Protein AF-A0A2E6LY59-F1 (afdb_monomer_lite)

Foldseek 3Di:
DDDDDFDWDWDWDWPADDPPPDDDPPQKDKGWTWTKTKGWGDDPPDDTDIDIDRAKTKMKMKGDPDPFKIWIWMWIDGPPPDHTDIQWTWMWGPPDPVDIDIGGGDDDPDDDDPPPPPDPDDD

Structure (mmCIF, N/CA/C/O backbone):
data_AF-A0A2E6LY59-F1
#
_entry.id   AF-A0A2E6LY59-F1
#
loop_
_atom_site.group_PDB
_atom_site.id
_atom_site.type_symbol
_atom_site.label_atom_id
_atom_site.label_alt_id
_atom_site.label_comp_id
_atom_site.label_asym_id
_atom_site.label_entity_id
_atom_site.label_seq_id
_atom_site.pdbx_PDB_ins_code
_atom_site.Cartn_x
_atom_site.Cartn_y
_atom_site.Cartn_z
_atom_site.occupancy
_atom_site.B_iso_or_equiv
_atom_site.auth_seq_id
_atom_site.auth_comp_id
_atom_site.auth_asym_id
_atom_site.auth_atom_id
_atom_site.pdbx_PDB_model_num
ATOM 1 N N . MET A 1 1 ? 31.646 -15.396 -34.291 1.00 38.75 1 MET A N 1
ATOM 2 C CA . MET A 1 1 ? 30.276 -15.223 -33.766 1.00 38.75 1 MET A CA 1
ATOM 3 C C . MET A 1 1 ? 30.371 -14.352 -32.519 1.00 38.75 1 MET A C 1
ATOM 5 O O . MET A 1 1 ? 30.777 -14.855 -31.479 1.00 38.75 1 MET A O 1
ATOM 9 N N . LYS A 1 2 ? 30.162 -13.033 -32.646 1.00 33.88 2 LYS A N 1
ATOM 10 C CA . LYS A 1 2 ? 30.192 -12.105 -31.503 1.00 33.88 2 LYS A CA 1
ATOM 11 C C . LYS A 1 2 ? 28.858 -12.232 -30.766 1.00 33.88 2 LYS A C 1
ATOM 13 O O . LYS A 1 2 ? 27.811 -12.183 -31.404 1.00 33.88 2 LYS A O 1
ATOM 18 N N . LYS A 1 3 ? 28.910 -12.504 -29.463 1.00 34.31 3 LYS A N 1
ATOM 19 C CA . LYS A 1 3 ? 27.725 -12.637 -28.612 1.00 34.31 3 LYS A CA 1
ATOM 20 C C . LYS A 1 3 ? 27.061 -11.263 -28.491 1.00 34.31 3 LYS A C 1
ATOM 22 O O . LYS A 1 3 ? 27.747 -10.304 -28.158 1.00 34.31 3 LYS A O 1
ATOM 27 N N . LEU A 1 4 ? 25.760 -11.192 -28.766 1.00 34.56 4 LEU A N 1
ATOM 28 C CA . LEU A 1 4 ? 24.917 -10.062 -28.382 1.00 34.56 4 LEU A CA 1
ATOM 29 C C . LEU A 1 4 ? 24.976 -9.948 -26.856 1.00 34.56 4 LEU A C 1
ATOM 31 O O . LEU A 1 4 ? 24.563 -10.868 -26.152 1.00 34.56 4 LEU A O 1
ATOM 35 N N . VAL A 1 5 ? 25.550 -8.860 -26.355 1.00 39.78 5 VAL A N 1
ATOM 36 C CA . VAL A 1 5 ? 25.475 -8.500 -24.940 1.00 39.78 5 VAL A CA 1
ATOM 37 C C . VAL A 1 5 ? 24.336 -7.496 -24.833 1.00 39.78 5 VAL A C 1
ATOM 39 O O . VAL A 1 5 ? 24.526 -6.317 -25.096 1.00 39.78 5 VAL A O 1
ATOM 42 N N . GLN A 1 6 ? 23.132 -7.972 -24.518 1.00 39.94 6 GLN A N 1
ATOM 43 C CA . GLN A 1 6 ? 22.052 -7.100 -24.060 1.00 39.94 6 GLN A CA 1
ATOM 44 C C . GLN A 1 6 ? 22.354 -6.746 -22.603 1.00 39.94 6 GLN A C 1
ATOM 46 O O . GLN A 1 6 ? 22.120 -7.552 -21.705 1.00 39.94 6 GLN A O 1
ATOM 51 N N . SER A 1 7 ? 22.943 -5.577 -22.361 1.00 41.03 7 SER A N 1
ATOM 52 C CA . SER A 1 7 ? 23.045 -5.030 -21.009 1.00 41.03 7 SER A CA 1
ATOM 53 C C . SER A 1 7 ? 21.801 -4.186 -20.739 1.00 41.03 7 SER A C 1
ATOM 55 O O . SER A 1 7 ? 21.744 -3.033 -21.156 1.00 41.03 7 SER A O 1
ATOM 57 N N . ILE A 1 8 ? 20.799 -4.759 -20.071 1.00 41.03 8 ILE A N 1
ATOM 58 C CA . ILE A 1 8 ? 19.702 -3.977 -19.490 1.00 41.03 8 ILE A CA 1
ATOM 59 C C . ILE A 1 8 ? 20.255 -3.354 -18.208 1.00 41.03 8 ILE A C 1
ATOM 61 O O . I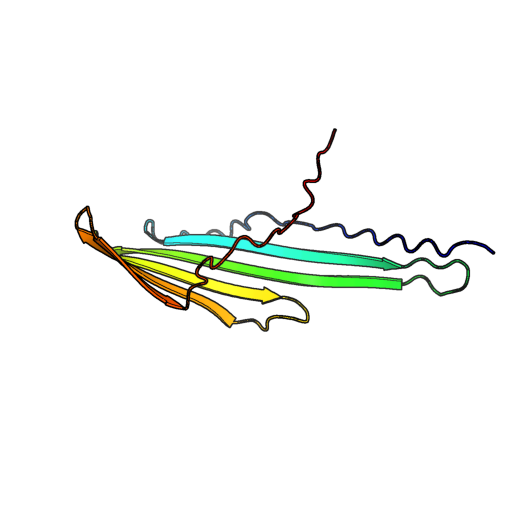LE A 1 8 ? 20.548 -4.068 -17.250 1.00 41.03 8 ILE A O 1
ATOM 65 N N . LEU A 1 9 ? 20.453 -2.036 -18.205 1.00 40.19 9 LEU A N 1
ATOM 66 C CA . LEU A 1 9 ? 20.775 -1.285 -16.995 1.00 40.19 9 LEU A CA 1
ATOM 67 C C . LEU A 1 9 ? 19.484 -0.632 -16.489 1.00 40.19 9 LEU A C 1
ATOM 69 O O . LEU A 1 9 ? 19.202 0.510 -16.828 1.00 40.19 9 LEU A O 1
ATOM 73 N N . ALA A 1 10 ? 18.689 -1.368 -15.713 1.00 39.72 10 ALA A N 1
ATOM 74 C CA . ALA A 1 10 ? 17.545 -0.789 -15.016 1.00 39.72 10 ALA A CA 1
ATOM 75 C C . ALA A 1 10 ? 18.066 -0.035 -13.787 1.00 39.72 10 ALA A C 1
ATOM 77 O O . ALA A 1 10 ? 18.641 -0.633 -12.877 1.00 39.72 10 ALA A O 1
ATOM 78 N N . THR A 1 11 ? 17.923 1.289 -13.783 1.00 45.59 11 THR A N 1
ATOM 79 C CA . THR A 1 11 ? 18.155 2.105 -12.585 1.00 45.59 11 THR A CA 1
ATOM 80 C C . THR A 1 11 ? 16.804 2.583 -12.082 1.00 45.59 11 THR A C 1
ATOM 82 O O . THR A 1 11 ? 16.186 3.425 -12.725 1.00 45.59 11 THR A O 1
ATOM 85 N N . SER A 1 12 ? 16.352 2.053 -10.948 1.00 43.28 12 SER A N 1
ATOM 86 C CA . SER A 1 12 ? 15.166 2.550 -10.250 1.00 43.28 12 SER A CA 1
ATOM 87 C C . SER A 1 12 ? 15.540 3.794 -9.444 1.00 43.28 12 SER A C 1
ATOM 89 O O . SER A 1 12 ? 16.401 3.728 -8.559 1.00 43.28 12 SER A O 1
ATOM 91 N N . MET A 1 13 ? 14.897 4.926 -9.716 1.00 44.56 13 MET A N 1
ATOM 92 C CA . MET A 1 13 ? 14.918 6.064 -8.797 1.00 44.56 13 MET A CA 1
ATOM 93 C C . MET A 1 13 ? 13.700 5.972 -7.880 1.00 44.56 13 MET A C 1
ATOM 95 O O . MET A 1 13 ? 12.589 6.257 -8.308 1.00 44.56 13 MET A O 1
ATOM 99 N N . VAL A 1 14 ? 13.918 5.604 -6.615 1.00 45.94 14 VAL A N 1
ATOM 100 C CA . VAL A 1 14 ? 12.909 5.773 -5.562 1.00 45.94 14 VAL A CA 1
ATOM 101 C C . VAL A 1 14 ? 12.962 7.230 -5.119 1.00 45.94 14 VAL A C 1
ATOM 103 O O . VAL A 1 14 ? 13.888 7.648 -4.416 1.00 45.94 14 VAL A O 1
ATOM 106 N N . LEU A 1 15 ? 11.986 8.029 -5.543 1.00 46.09 15 LEU A N 1
ATOM 107 C CA . LEU A 1 15 ? 11.777 9.355 -4.970 1.00 46.09 15 LEU A CA 1
ATOM 108 C C . LEU A 1 15 ? 11.048 9.180 -3.636 1.00 46.09 15 LEU A C 1
ATOM 110 O O . LEU A 1 15 ? 9.824 9.129 -3.576 1.00 46.09 15 LEU A O 1
ATOM 114 N N . GLY A 1 16 ? 11.826 9.053 -2.560 1.00 41.75 16 GLY A N 1
ATOM 115 C CA . GLY A 1 16 ? 11.293 9.006 -1.203 1.00 41.75 16 GLY A CA 1
ATOM 116 C C . GLY A 1 16 ? 10.473 10.258 -0.875 1.00 41.75 16 GLY A C 1
ATOM 117 O O . GLY A 1 16 ? 10.920 11.374 -1.135 1.00 41.75 16 GLY A O 1
ATOM 118 N N . ALA A 1 17 ? 9.283 10.027 -0.312 1.00 44.19 17 ALA A N 1
ATOM 119 C CA . ALA A 1 17 ? 8.363 10.968 0.333 1.00 44.19 17 ALA A CA 1
ATOM 120 C C . ALA A 1 17 ? 8.496 12.448 -0.087 1.00 44.19 17 ALA A C 1
ATOM 122 O O . ALA A 1 17 ? 9.246 13.234 0.502 1.00 44.19 17 ALA A O 1
ATOM 123 N N . VAL A 1 18 ? 7.677 12.866 -1.057 1.00 43.94 18 VAL A N 1
ATOM 124 C CA . VAL A 1 18 ? 7.428 14.288 -1.325 1.00 43.94 18 VAL A CA 1
ATOM 125 C C . VAL A 1 18 ? 6.663 14.872 -0.134 1.00 43.94 18 VAL A C 1
ATOM 127 O O . VAL A 1 18 ? 5.464 14.657 0.015 1.00 43.94 18 VAL A O 1
ATOM 130 N N . ASN A 1 19 ? 7.348 15.640 0.715 1.00 44.31 19 ASN A N 1
ATOM 131 C CA . ASN A 1 19 ? 6.712 16.430 1.771 1.00 44.31 19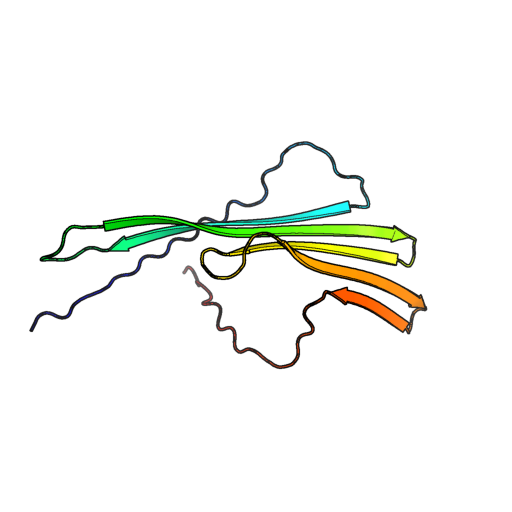 ASN A CA 1
ATOM 132 C C . ASN A 1 19 ? 5.992 17.643 1.156 1.00 44.31 19 ASN A C 1
ATOM 134 O O . ASN A 1 19 ? 6.470 18.777 1.225 1.00 44.31 19 ASN A O 1
ATOM 138 N N . ALA A 1 20 ? 4.837 17.413 0.532 1.00 48.44 20 ALA A N 1
ATOM 139 C CA . ALA A 1 20 ? 3.864 18.470 0.299 1.00 48.44 20 ALA A CA 1
ATOM 140 C C . ALA A 1 20 ? 3.151 18.739 1.634 1.00 48.44 20 ALA A C 1
ATOM 142 O O . ALA A 1 20 ? 2.428 17.889 2.143 1.00 48.44 20 ALA A O 1
ATOM 143 N N . GLN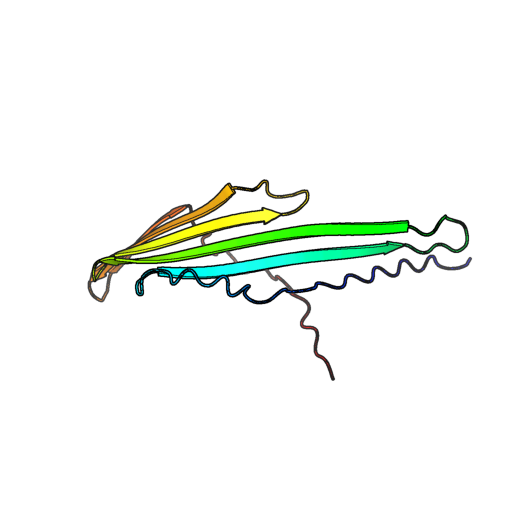 A 1 21 ? 3.406 19.911 2.219 1.00 45.28 21 GLN A N 1
ATOM 144 C CA . GLN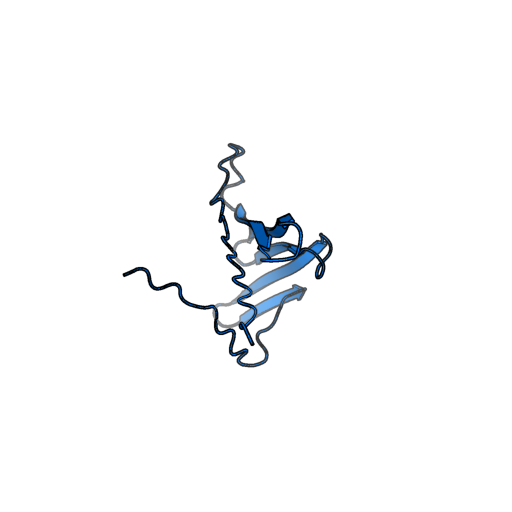 A 1 21 ? 2.895 20.380 3.511 1.00 45.28 21 GLN A CA 1
ATOM 145 C C . GLN A 1 21 ? 1.364 20.593 3.486 1.00 45.28 21 GLN A C 1
ATOM 147 O O . GLN A 1 21 ?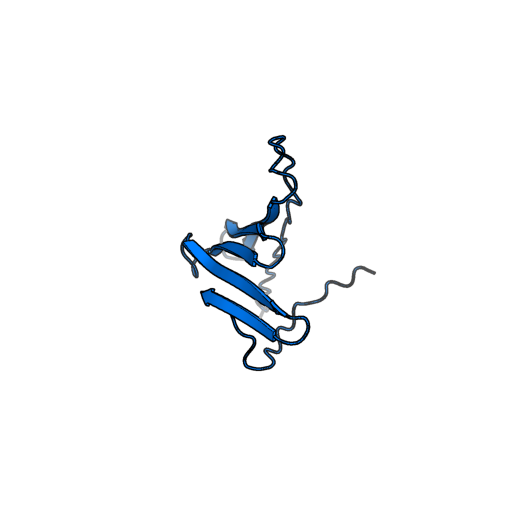 0.875 21.718 3.565 1.00 45.28 21 GLN A O 1
ATOM 152 N N . ALA A 1 22 ? 0.593 19.516 3.389 1.00 55.88 22 ALA A N 1
ATOM 153 C CA . ALA A 1 22 ? -0.739 19.423 3.962 1.00 55.88 22 ALA A CA 1
ATOM 154 C C . ALA A 1 22 ? -0.610 18.426 5.112 1.00 55.88 22 ALA A C 1
ATOM 156 O O . ALA A 1 22 ? -0.347 17.248 4.888 1.00 55.88 22 ALA A O 1
ATOM 157 N N . ALA A 1 23 ? -0.696 18.914 6.350 1.00 71.31 23 ALA A N 1
ATOM 158 C CA . ALA A 1 23 ? -0.708 18.022 7.497 1.00 71.31 23 ALA A CA 1
ATOM 159 C C . ALA A 1 23 ? -2.007 17.214 7.429 1.00 71.31 23 ALA A C 1
ATOM 161 O O . ALA A 1 23 ? -3.098 17.777 7.549 1.00 71.31 23 ALA A O 1
ATOM 162 N N . TRP A 1 24 ? -1.885 15.915 7.171 1.00 83.69 24 TRP A N 1
ATOM 163 C CA . TRP A 1 24 ? -2.988 14.986 7.360 1.00 83.69 24 TRP A CA 1
ATOM 164 C C . TRP A 1 24 ? -3.444 15.039 8.826 1.00 83.69 24 TRP A C 1
ATOM 166 O O . TRP A 1 24 ? -2.642 15.388 9.701 1.00 83.69 24 TRP A O 1
ATOM 176 N N . PRO A 1 25 ? -4.723 14.743 9.118 1.00 89.62 25 PRO A N 1
ATOM 177 C CA . PRO A 1 25 ? -5.159 14.530 10.493 1.00 89.62 25 PRO A CA 1
ATOM 178 C C . PRO A 1 25 ? -4.230 13.541 11.212 1.00 89.62 25 PRO A C 1
ATOM 180 O O . PRO A 1 25 ? -3.736 12.610 10.586 1.00 89.62 25 PRO A O 1
ATOM 183 N N . GLU A 1 26 ? -4.008 13.715 12.517 1.00 90.06 26 GLU A N 1
ATOM 184 C CA . GLU A 1 26 ? -3.062 12.878 13.282 1.00 90.06 26 GLU A CA 1
ATOM 185 C C . GLU A 1 26 ? -3.402 11.380 13.243 1.00 90.06 26 GLU A C 1
ATOM 187 O O . GLU A 1 26 ? -2.520 10.542 13.394 1.00 90.06 26 GLU A O 1
ATOM 192 N N . ASN A 1 27 ? -4.673 11.046 13.018 1.00 93.38 27 ASN A N 1
ATOM 193 C CA . ASN A 1 27 ? -5.165 9.679 12.898 1.00 93.38 27 ASN A CA 1
ATOM 194 C C . ASN A 1 27 ? -5.090 9.124 11.467 1.00 93.38 27 ASN A C 1
ATOM 196 O O . ASN A 1 27 ? -5.678 8.077 11.220 1.00 93.38 27 ASN A O 1
ATOM 200 N N . VAL A 1 28 ? -4.454 9.827 10.524 1.00 94.19 28 VAL A N 1
ATOM 201 C CA . VAL A 1 28 ? -4.305 9.407 9.127 1.00 94.19 28 VAL A CA 1
ATOM 202 C C . VAL A 1 28 ? -2.824 9.334 8.771 1.00 94.19 28 VAL A C 1
ATOM 204 O O . VAL A 1 28 ? -2.114 10.339 8.785 1.00 94.19 28 VAL A O 1
ATOM 207 N N . ASN A 1 29 ? -2.373 8.142 8.394 1.00 91.81 29 ASN A N 1
ATOM 208 C CA . ASN A 1 29 ? -1.056 7.902 7.826 1.00 91.81 29 ASN A CA 1
ATOM 209 C C . ASN A 1 29 ? -1.167 7.809 6.300 1.00 91.81 29 ASN A C 1
ATOM 211 O O . ASN A 1 29 ? -2.043 7.123 5.775 1.00 91.81 29 ASN A O 1
ATOM 215 N N . VAL A 1 30 ? -0.271 8.489 5.587 1.00 91.62 30 VAL A N 1
ATOM 216 C CA . VAL A 1 30 ? -0.185 8.415 4.125 1.00 91.62 30 VAL A CA 1
ATOM 217 C C . VAL A 1 30 ? 1.242 8.082 3.737 1.00 91.62 30 VAL A C 1
ATOM 219 O O . VAL A 1 30 ? 2.185 8.766 4.134 1.00 91.62 30 VAL A O 1
ATOM 222 N N . SER A 1 31 ? 1.390 7.026 2.953 1.00 87.62 31 SER A N 1
ATOM 223 C CA . SER A 1 31 ? 2.670 6.523 2.465 1.00 87.62 31 SER A CA 1
ATOM 224 C C . SER A 1 31 ? 2.524 6.049 1.023 1.00 87.62 31 SER A C 1
ATOM 226 O O . SER A 1 31 ? 1.424 6.032 0.479 1.00 87.62 31 SER A O 1
ATOM 228 N N . GLY A 1 32 ? 3.630 5.725 0.371 1.00 89.06 32 GLY A N 1
ATOM 229 C CA . GLY A 1 32 ? 3.620 5.298 -1.020 1.00 89.06 32 GLY A CA 1
ATOM 230 C C . GLY A 1 32 ? 4.956 5.548 -1.696 1.00 89.06 32 GLY A C 1
ATOM 231 O O . GLY A 1 32 ? 5.908 6.024 -1.063 1.00 89.06 32 GLY A O 1
ATOM 232 N N . ASP A 1 33 ? 4.996 5.260 -2.985 1.00 88.75 33 ASP A N 1
ATOM 233 C CA . ASP A 1 33 ? 6.178 5.353 -3.820 1.00 88.75 33 ASP A CA 1
ATOM 234 C C . ASP A 1 33 ? 5.828 5.626 -5.283 1.00 88.75 33 ASP A C 1
ATOM 236 O O . ASP A 1 33 ? 4.709 5.447 -5.764 1.00 88.75 33 ASP A O 1
ATOM 240 N N . ILE A 1 34 ? 6.820 6.182 -5.969 1.00 89.69 34 ILE A N 1
ATOM 241 C CA . ILE A 1 34 ? 6.770 6.513 -7.384 1.00 89.69 34 ILE A CA 1
ATOM 242 C C . ILE A 1 34 ? 8.069 5.988 -7.970 1.00 89.69 34 ILE A C 1
ATOM 244 O O . ILE A 1 34 ? 9.152 6.396 -7.527 1.00 89.69 34 ILE A O 1
ATOM 248 N N . ILE A 1 35 ? 7.959 5.107 -8.957 1.00 85.56 35 ILE A N 1
ATOM 249 C CA . ILE A 1 35 ? 9.100 4.456 -9.589 1.00 85.56 35 ILE A CA 1
ATOM 250 C C . ILE A 1 35 ? 9.115 4.832 -11.066 1.00 85.56 35 ILE A C 1
ATOM 252 O O . ILE A 1 35 ? 8.158 4.612 -11.802 1.00 85.56 35 ILE A O 1
ATOM 256 N N . ALA A 1 36 ? 10.227 5.421 -11.497 1.00 88.00 36 ALA A N 1
ATOM 257 C CA . ALA A 1 36 ? 10.523 5.634 -12.905 1.00 88.00 36 ALA A CA 1
ATOM 258 C C . ALA A 1 36 ? 11.654 4.699 -13.340 1.00 88.00 36 ALA A C 1
ATOM 260 O O . ALA A 1 36 ? 12.642 4.528 -12.615 1.00 88.00 36 ALA A O 1
ATOM 261 N N . GLU A 1 37 ? 11.526 4.146 -14.542 1.00 85.50 37 GLU A N 1
ATOM 262 C CA . GLU A 1 37 ? 12.490 3.227 -15.136 1.00 85.50 37 GLU A CA 1
ATOM 263 C C . GLU A 1 37 ? 13.080 3.805 -16.415 1.00 85.50 37 GLU A C 1
ATOM 265 O O . GLU A 1 37 ? 12.365 4.221 -17.323 1.00 85.50 37 GLU A O 1
ATOM 270 N N . LEU A 1 38 ? 14.412 3.799 -16.486 1.00 84.44 38 LEU A N 1
ATOM 271 C CA . LEU A 1 38 ? 15.167 4.121 -17.690 1.00 84.44 38 LEU A CA 1
ATOM 272 C C . LEU A 1 38 ? 15.694 2.827 -18.316 1.00 84.44 38 LEU A C 1
ATOM 274 O O . LEU A 1 38 ? 16.550 2.156 -17.735 1.00 84.44 38 LEU A O 1
ATOM 278 N N . GLY A 1 39 ? 15.234 2.512 -19.521 1.00 82.44 39 GLY A N 1
ATOM 279 C CA . GLY A 1 39 ? 15.783 1.456 -20.364 1.00 82.44 39 GLY A CA 1
ATOM 280 C C . GLY A 1 39 ? 16.720 2.042 -21.415 1.00 82.44 39 GLY A C 1
ATOM 281 O O . GLY A 1 39 ? 16.340 2.947 -22.149 1.00 82.44 39 GLY A O 1
ATOM 282 N N . VAL A 1 40 ? 17.944 1.524 -21.536 1.00 83.25 40 VAL A N 1
ATOM 283 C CA . VAL A 1 40 ? 18.869 1.884 -22.624 1.00 83.25 40 VAL A CA 1
ATOM 284 C C . VAL A 1 40 ? 19.285 0.620 -23.358 1.00 83.25 40 VAL A C 1
ATOM 286 O O . VAL A 1 40 ? 19.767 -0.331 -22.746 1.00 83.25 40 VAL A O 1
ATOM 289 N N . THR A 1 41 ? 19.121 0.621 -24.677 1.00 80.06 41 THR A N 1
ATOM 290 C CA . THR A 1 41 ? 19.580 -0.450 -25.561 1.00 80.06 41 THR A CA 1
ATOM 291 C C . THR A 1 41 ? 20.648 0.101 -26.495 1.00 80.06 41 THR A C 1
ATOM 293 O O . THR A 1 41 ? 20.407 1.044 -27.247 1.00 80.06 41 THR A O 1
ATOM 296 N N . THR A 1 42 ? 21.836 -0.500 -26.459 1.00 78.00 42 THR A N 1
ATOM 297 C CA . THR A 1 42 ? 22.931 -0.200 -27.386 1.00 78.00 42 THR A CA 1
ATOM 298 C C . THR A 1 42 ? 23.189 -1.401 -28.288 1.00 78.00 42 THR A C 1
ATOM 300 O O . THR A 1 42 ? 23.126 -2.553 -27.852 1.00 78.00 42 THR A O 1
ATOM 303 N N . GLY A 1 43 ? 23.451 -1.146 -29.568 1.00 73.31 43 GLY A N 1
ATOM 304 C CA . GLY A 1 43 ? 23.727 -2.194 -30.545 1.00 73.31 43 GLY A CA 1
ATOM 305 C C . GLY A 1 43 ? 24.875 -1.810 -31.468 1.00 73.31 43 GLY A C 1
ATOM 306 O O . GLY A 1 43 ? 24.935 -0.692 -31.957 1.00 73.31 43 GLY A O 1
ATOM 307 N N . ASP A 1 44 ? 25.765 -2.760 -31.767 1.00 66.31 44 ASP A N 1
ATOM 308 C CA . ASP A 1 44 ? 26.890 -2.539 -32.695 1.00 66.31 44 ASP A CA 1
ATOM 309 C C . ASP A 1 44 ? 26.430 -2.262 -34.148 1.00 66.31 44 ASP A C 1
ATOM 311 O O . ASP A 1 44 ? 27.201 -1.742 -34.953 1.00 66.31 44 ASP A O 1
ATOM 315 N N . TYR A 1 45 ? 25.191 -2.640 -34.496 1.00 63.84 45 TYR A N 1
ATOM 316 C CA . TYR A 1 45 ? 24.602 -2.542 -35.844 1.00 63.84 45 TYR A CA 1
ATOM 317 C C . TYR A 1 45 ? 23.135 -2.067 -35.850 1.00 63.84 45 TYR A C 1
ATOM 319 O O . TYR A 1 45 ? 22.470 -2.163 -36.879 1.00 63.84 45 TYR A O 1
ATOM 327 N N . GLN A 1 46 ? 22.620 -1.610 -34.709 1.00 64.81 46 GLN A N 1
ATOM 328 C CA . GLN A 1 46 ? 21.277 -1.039 -34.562 1.00 64.81 46 GLN A CA 1
ATOM 329 C C . GLN A 1 46 ? 21.414 0.362 -33.972 1.00 64.81 46 GLN A C 1
ATOM 331 O O . GLN A 1 46 ? 22.375 0.624 -33.249 1.00 64.81 46 GLN A O 1
ATOM 336 N N . ASP A 1 47 ? 20.456 1.240 -34.258 1.00 78.12 47 ASP A N 1
ATOM 337 C CA . ASP A 1 47 ? 20.418 2.555 -33.625 1.00 78.12 47 ASP A CA 1
ATOM 338 C C . ASP A 1 47 ? 20.247 2.396 -32.108 1.00 78.12 47 ASP A C 1
ATOM 340 O O . ASP A 1 47 ? 19.453 1.580 -31.634 1.00 78.12 47 ASP A O 1
ATOM 344 N N . ASN A 1 48 ? 21.017 3.168 -31.339 1.00 84.25 48 ASN A N 1
ATOM 345 C CA . ASN A 1 48 ? 20.865 3.214 -29.889 1.00 84.25 48 ASN A CA 1
ATOM 346 C C . ASN A 1 48 ? 19.467 3.743 -29.549 1.00 84.25 48 ASN A C 1
ATOM 348 O O . ASN A 1 48 ? 19.054 4.776 -30.082 1.00 84.25 48 ASN A O 1
ATOM 352 N N . SER A 1 49 ? 18.771 3.079 -28.630 1.00 80.88 49 SER A N 1
ATOM 353 C CA . SER A 1 49 ? 17.463 3.517 -28.147 1.00 80.88 49 SER A CA 1
ATOM 354 C C . SER A 1 49 ? 17.467 3.684 -26.633 1.00 80.88 49 SER A C 1
ATOM 356 O O . SER A 1 49 ? 18.150 2.963 -25.905 1.00 80.88 49 SER A O 1
ATOM 358 N N . SER A 1 50 ? 16.683 4.642 -26.155 1.00 84.25 50 SER A N 1
ATOM 359 C CA . SER A 1 50 ? 16.415 4.845 -24.736 1.00 84.25 50 SER A CA 1
ATOM 360 C C . SER A 1 50 ? 14.928 5.060 -24.522 1.00 84.25 50 SER A C 1
ATOM 362 O O . SER A 1 50 ? 14.293 5.706 -25.357 1.00 84.25 50 SER A O 1
ATOM 364 N N . ASP A 1 51 ? 14.412 4.577 -23.402 1.00 85.81 51 ASP A N 1
ATOM 365 C CA . ASP A 1 51 ? 13.027 4.751 -22.987 1.00 85.81 51 ASP A CA 1
ATOM 366 C C . ASP A 1 51 ? 12.964 5.112 -21.502 1.00 85.81 51 ASP A C 1
ATOM 368 O O . ASP A 1 51 ? 13.735 4.573 -20.708 1.00 85.81 51 ASP A O 1
ATOM 372 N N . LEU A 1 52 ? 12.084 6.044 -21.145 1.00 87.75 52 LEU A N 1
ATOM 373 C CA . LEU A 1 52 ? 11.832 6.456 -19.767 1.00 87.75 52 LEU A CA 1
ATOM 374 C C . LEU A 1 52 ? 10.337 6.312 -19.509 1.00 87.75 52 LEU A C 1
ATOM 376 O O . LEU A 1 52 ? 9.546 7.065 -20.079 1.00 87.75 52 LEU A O 1
ATOM 380 N N . THR A 1 53 ? 9.973 5.395 -18.621 1.00 90.81 53 THR A N 1
ATOM 381 C CA . THR A 1 53 ? 8.580 5.139 -18.245 1.00 90.81 53 THR A CA 1
ATOM 382 C C . THR A 1 53 ? 8.360 5.374 -16.752 1.00 90.81 53 THR A C 1
ATOM 384 O O . THR A 1 53 ? 9.286 5.267 -15.944 1.00 90.81 53 THR A O 1
ATOM 387 N N . LEU A 1 54 ? 7.129 5.725 -16.383 1.00 91.94 54 LEU A N 1
ATOM 388 C CA . LEU A 1 54 ? 6.660 5.626 -15.004 1.00 91.94 54 LEU A CA 1
ATOM 389 C C . LEU A 1 54 ? 6.234 4.174 -14.809 1.00 91.94 54 LEU A C 1
ATOM 391 O O . LEU A 1 54 ? 5.158 3.814 -15.277 1.00 91.94 54 LEU A O 1
ATOM 395 N N . SER A 1 55 ? 7.069 3.361 -14.168 1.00 93.69 55 SER A N 1
ATOM 396 C CA . SER A 1 55 ? 6.784 1.936 -14.012 1.00 93.69 55 SER A CA 1
ATOM 397 C C . SER A 1 55 ? 5.761 1.674 -12.916 1.00 93.69 55 SER A C 1
ATOM 399 O O . SER A 1 55 ? 4.907 0.814 -13.102 1.00 93.69 55 SER A O 1
ATOM 401 N N . GLU A 1 56 ? 5.791 2.446 -11.825 1.00 94.31 56 GLU A N 1
ATOM 402 C CA . GLU A 1 56 ? 4.885 2.247 -10.694 1.00 94.31 56 GLU A CA 1
ATOM 403 C C . GLU A 1 56 ? 4.486 3.565 -10.026 1.00 94.31 56 GLU A C 1
ATOM 405 O O . GLU A 1 56 ? 5.290 4.491 -9.855 1.00 94.31 56 GLU A O 1
ATOM 410 N N . PHE A 1 57 ? 3.224 3.630 -9.617 1.00 94.12 57 PHE A N 1
ATOM 411 C CA . PHE A 1 57 ? 2.732 4.586 -8.637 1.00 94.12 57 PHE A CA 1
ATOM 412 C C . PHE A 1 57 ? 1.890 3.836 -7.610 1.00 94.12 57 PHE A C 1
ATOM 414 O O . PHE A 1 57 ? 0.860 3.255 -7.961 1.00 94.12 57 PHE A O 1
ATOM 421 N N . TYR A 1 58 ? 2.283 3.925 -6.346 1.00 92.19 58 TYR A N 1
ATOM 422 C CA . TYR A 1 58 ? 1.551 3.345 -5.233 1.00 92.19 58 TYR A CA 1
ATOM 423 C C . TYR A 1 58 ? 1.280 4.396 -4.157 1.00 92.19 58 TYR A C 1
ATOM 425 O O . TYR A 1 58 ? 2.133 5.212 -3.802 1.00 92.19 58 TYR A O 1
ATOM 433 N N . LEU A 1 59 ? 0.054 4.388 -3.638 1.00 94.19 59 LEU A N 1
ATOM 434 C CA . LEU A 1 59 ? -0.393 5.271 -2.568 1.00 94.19 59 LEU A CA 1
ATOM 435 C C . LEU A 1 59 ? -1.177 4.462 -1.546 1.00 94.19 59 LEU A C 1
ATOM 437 O O . LEU A 1 59 ? -2.231 3.926 -1.865 1.00 94.19 59 LEU A O 1
ATOM 441 N N . LEU A 1 60 ? -0.710 4.455 -0.307 1.00 93.00 60 LEU A N 1
ATOM 442 C CA . LEU A 1 60 ? -1.353 3.836 0.840 1.00 93.00 60 LEU A CA 1
ATOM 443 C C . LEU A 1 60 ? -1.866 4.913 1.791 1.00 93.00 60 LEU A C 1
ATOM 445 O O . LEU A 1 60 ? -1.126 5.810 2.201 1.00 93.00 60 LEU A O 1
ATOM 449 N N . MET A 1 61 ? -3.128 4.791 2.178 1.00 95.50 61 MET A N 1
ATOM 450 C CA . MET A 1 61 ? -3.741 5.597 3.221 1.00 95.50 61 MET A CA 1
ATOM 451 C C . MET A 1 61 ? -4.293 4.679 4.303 1.00 95.50 61 MET A C 1
ATOM 453 O O . MET A 1 61 ? -5.066 3.758 4.030 1.00 95.50 61 MET A O 1
ATOM 457 N N . GLU A 1 62 ? -3.925 4.966 5.541 1.00 96.00 62 GLU A N 1
ATOM 458 C CA . GLU A 1 62 ? -4.381 4.243 6.720 1.00 96.00 62 GLU A CA 1
ATOM 459 C C . GLU A 1 62 ? -4.971 5.238 7.707 1.00 96.00 62 GLU A C 1
ATOM 461 O O . GLU A 1 62 ? -4.464 6.352 7.847 1.00 96.00 62 GLU A O 1
ATOM 466 N N . ALA A 1 63 ? -6.048 4.858 8.386 1.00 96.69 63 ALA A N 1
ATOM 467 C CA . ALA A 1 63 ? -6.676 5.724 9.367 1.00 96.69 63 ALA A CA 1
ATOM 468 C C . ALA A 1 63 ? -7.232 4.969 10.572 1.00 96.69 63 ALA A C 1
ATOM 470 O O . ALA A 1 63 ? -7.929 3.965 10.412 1.00 96.69 63 ALA A O 1
ATOM 471 N N . ASP A 1 64 ? -7.022 5.523 11.764 1.00 96.81 64 ASP A N 1
ATOM 472 C CA . ASP A 1 64 ? -7.735 5.121 12.976 1.00 96.81 64 ASP A CA 1
ATOM 473 C C . ASP A 1 64 ? -9.097 5.825 12.997 1.00 96.81 64 ASP A C 1
ATOM 475 O O . ASP A 1 64 ? -9.197 7.037 13.209 1.00 96.81 64 ASP A O 1
ATOM 479 N N . LEU A 1 65 ? -10.166 5.077 12.720 1.00 95.50 65 LEU A N 1
ATOM 480 C CA . LEU A 1 65 ? -11.527 5.610 12.590 1.00 95.50 65 LEU A CA 1
ATOM 481 C C . LEU A 1 65 ? -12.273 5.616 13.934 1.00 95.50 65 LEU A C 1
ATOM 483 O O . LEU A 1 65 ? -13.138 6.462 14.166 1.00 95.50 65 LEU A O 1
ATOM 487 N N . HIS A 1 66 ? -11.955 4.656 14.804 1.00 95.12 66 HIS A N 1
ATOM 488 C CA . HIS A 1 66 ? -12.498 4.469 16.152 1.00 95.12 66 HIS A CA 1
ATOM 489 C C . HIS A 1 66 ? -11.489 3.675 17.001 1.00 95.12 66 HIS A C 1
ATOM 491 O O . HIS A 1 66 ? -10.620 3.014 16.443 1.00 95.12 66 HIS A O 1
ATOM 497 N N . GLU A 1 67 ? -11.648 3.629 18.330 1.00 94.94 67 GLU A N 1
ATOM 498 C CA . GLU A 1 67 ? -10.761 2.871 19.247 1.00 94.94 67 GLU A CA 1
ATOM 499 C C . GLU A 1 67 ? -10.573 1.382 18.887 1.00 94.94 67 GLU A C 1
ATOM 501 O O . GLU A 1 67 ? -9.595 0.763 19.291 1.00 94.94 67 GLU A O 1
ATOM 506 N N . ASN A 1 68 ? -11.492 0.805 18.108 1.00 96.56 68 ASN A N 1
ATOM 507 C CA . ASN A 1 68 ? -11.461 -0.594 17.680 1.00 96.56 68 ASN A CA 1
ATOM 508 C C . ASN A 1 68 ? -11.632 -0.771 16.166 1.00 96.56 68 ASN A C 1
ATOM 510 O O . ASN A 1 68 ? -11.861 -1.895 15.715 1.00 96.56 68 ASN A O 1
ATOM 514 N N . VAL A 1 69 ? -11.591 0.315 15.389 1.00 97.12 69 VAL A N 1
ATOM 515 C CA . VAL A 1 69 ? -11.795 0.264 13.937 1.00 97.12 69 VAL A CA 1
ATOM 516 C C . VAL A 1 69 ? -10.737 1.103 13.245 1.00 97.12 69 VAL A C 1
ATOM 518 O O . VAL A 1 69 ? -10.699 2.320 13.427 1.00 97.12 69 VAL A O 1
ATOM 521 N N . SER A 1 70 ? -9.945 0.463 12.395 1.00 97.81 70 SER A N 1
ATOM 522 C CA . SER A 1 70 ? -9.051 1.139 11.460 1.00 97.81 70 SER A CA 1
ATOM 523 C C . SER A 1 70 ? -9.444 0.826 10.020 1.00 97.81 70 SER A C 1
ATOM 525 O O . SER A 1 70 ? -10.133 -0.161 9.740 1.00 97.81 70 SER A O 1
ATOM 527 N N . GLY A 1 71 ? -9.061 1.705 9.102 1.00 97.56 71 GLY A N 1
ATOM 528 C CA . GLY A 1 71 ? -9.296 1.550 7.675 1.00 97.56 71 GLY A CA 1
ATOM 529 C C . GLY A 1 71 ? -8.006 1.670 6.887 1.00 97.56 71 GLY A C 1
ATOM 530 O O . GLY A 1 71 ? -7.167 2.511 7.198 1.00 97.56 71 GLY A O 1
ATOM 531 N N . THR A 1 72 ? -7.898 0.860 5.842 1.00 97.38 72 THR A N 1
ATOM 532 C CA . THR A 1 72 ? -6.788 0.862 4.895 1.00 97.38 72 THR A CA 1
ATOM 533 C C . THR A 1 72 ? -7.354 0.957 3.488 1.00 97.38 72 THR A C 1
ATOM 535 O O . THR A 1 72 ? -8.265 0.207 3.126 1.00 97.38 72 THR A O 1
ATOM 538 N N . VAL A 1 73 ? -6.821 1.874 2.687 1.00 97.75 73 VAL A N 1
ATOM 539 C CA . VAL A 1 73 ? -7.066 1.935 1.246 1.00 97.75 73 VAL A CA 1
ATOM 540 C C . VAL A 1 73 ? -5.750 2.184 0.534 1.00 97.75 73 VAL A C 1
ATOM 542 O O . VAL A 1 73 ? -4.993 3.075 0.920 1.00 97.75 73 VAL A O 1
ATOM 545 N N . SER A 1 74 ? -5.484 1.408 -0.507 1.00 96.69 74 SER A N 1
ATOM 546 C CA . SER A 1 74 ? -4.350 1.629 -1.386 1.00 96.69 74 SER A CA 1
ATOM 547 C C . SER A 1 74 ? -4.797 1.836 -2.826 1.00 96.69 74 SER A C 1
ATOM 549 O O . SER A 1 74 ? -5.843 1.349 -3.271 1.00 96.69 74 SER A O 1
ATOM 551 N N . PHE A 1 75 ? -3.996 2.599 -3.554 1.00 97.56 75 PHE A N 1
ATOM 552 C CA . PHE A 1 75 ? -4.126 2.809 -4.980 1.00 97.56 75 PHE A CA 1
ATOM 553 C C . PHE A 1 75 ? -2.837 2.377 -5.654 1.00 97.56 75 PHE A C 1
ATOM 555 O O . PHE A 1 75 ? -1.760 2.720 -5.173 1.00 97.56 75 PHE A O 1
ATOM 562 N N . LEU A 1 76 ? -2.965 1.675 -6.773 1.00 97.00 76 LEU A N 1
ATOM 563 C CA . LEU A 1 76 ? -1.832 1.168 -7.534 1.00 97.00 76 LEU A CA 1
ATOM 564 C C . LEU A 1 76 ? -2.025 1.472 -9.014 1.00 97.00 76 LEU A C 1
ATOM 566 O O . LEU A 1 76 ? -3.137 1.384 -9.540 1.00 97.00 76 LEU A O 1
ATOM 570 N N . TYR A 1 77 ? -0.927 1.833 -9.658 1.00 96.88 77 TYR A N 1
ATOM 571 C CA . TYR A 1 77 ? -0.743 1.845 -11.097 1.00 96.88 77 TYR A CA 1
ATOM 572 C C . TYR A 1 77 ? 0.593 1.176 -11.409 1.00 96.88 77 TYR A C 1
ATOM 574 O O . TYR A 1 77 ? 1.600 1.524 -10.795 1.00 96.88 77 TYR A O 1
ATOM 582 N N . GLU A 1 78 ? 0.595 0.293 -12.400 1.00 95.56 78 GLU A N 1
ATOM 583 C CA . GLU A 1 78 ? 1.785 -0.365 -12.935 1.00 95.56 78 GLU A CA 1
ATOM 584 C C . GLU A 1 78 ? 1.748 -0.297 -14.464 1.00 95.56 78 GLU A C 1
ATOM 586 O O . GLU A 1 78 ? 0.733 -0.633 -15.090 1.00 95.56 78 GLU A O 1
ATOM 591 N N . ASP A 1 79 ? 2.847 0.139 -15.081 1.00 93.81 79 ASP A N 1
ATOM 592 C CA . ASP A 1 79 ? 2.934 0.256 -16.537 1.00 93.81 79 ASP A CA 1
ATOM 593 C C . ASP A 1 79 ? 2.769 -1.108 -17.217 1.00 93.81 79 ASP A C 1
ATOM 595 O O . ASP A 1 79 ? 3.515 -2.055 -16.975 1.00 93.81 79 ASP A O 1
ATOM 599 N N . GLY A 1 80 ? 1.766 -1.212 -18.086 1.00 94.12 80 GLY A N 1
ATOM 600 C CA . GLY A 1 80 ? 1.473 -2.431 -18.837 1.00 94.12 80 GLY A CA 1
ATOM 601 C C . GLY A 1 80 ? 0.816 -3.576 -18.053 1.00 94.12 80 GLY A C 1
ATOM 602 O O . GLY A 1 80 ? 0.494 -4.581 -18.690 1.00 94.12 80 GLY A O 1
ATOM 603 N N . ASP A 1 81 ? 0.569 -3.436 -16.745 1.00 94.56 81 ASP A N 1
ATOM 604 C CA . ASP A 1 81 ? -0.058 -4.485 -15.919 1.00 94.56 81 ASP A CA 1
ATOM 605 C C . ASP A 1 81 ? -1.358 -3.995 -15.262 1.00 94.56 81 ASP A C 1
ATOM 607 O O . ASP A 1 81 ? -2.460 -4.407 -15.644 1.00 94.56 81 ASP A O 1
ATOM 611 N N . THR A 1 82 ? -1.251 -3.018 -14.358 1.00 92.56 82 THR A N 1
ATOM 612 C CA . THR A 1 82 ? -2.364 -2.570 -13.515 1.00 92.56 82 THR A CA 1
ATOM 613 C C . THR A 1 82 ? -2.749 -1.120 -13.828 1.00 92.56 82 THR A C 1
ATOM 615 O O . THR A 1 82 ? -2.013 -0.190 -13.494 1.00 92.56 82 THR A O 1
ATOM 618 N N . PRO A 1 83 ? -3.928 -0.858 -14.430 1.00 95.31 83 PRO A N 1
ATOM 619 C CA . PRO A 1 83 ? -4.445 0.501 -14.554 1.00 95.31 83 PRO A CA 1
ATOM 620 C C . PRO A 1 83 ? -4.665 1.132 -13.178 1.00 95.31 83 PRO A C 1
ATOM 622 O O . PRO A 1 83 ? -5.073 0.444 -12.245 1.00 95.31 83 PRO A O 1
ATOM 625 N N . PHE A 1 84 ? -4.501 2.455 -13.083 1.00 96.62 84 PHE A N 1
ATOM 626 C CA . PHE A 1 84 ? -4.698 3.171 -11.825 1.00 96.62 84 PHE A CA 1
ATOM 627 C C . PHE A 1 84 ? -6.074 2.881 -11.215 1.00 96.62 84 PHE A C 1
ATOM 629 O O . PHE A 1 84 ? -7.113 3.150 -11.831 1.00 96.62 84 PHE A O 1
ATOM 636 N N . GLY A 1 85 ? -6.088 2.373 -9.988 1.00 96.56 85 GLY A N 1
ATOM 637 C CA . GLY A 1 85 ? -7.321 2.035 -9.294 1.00 96.56 85 GLY A CA 1
ATOM 638 C C . GLY A 1 85 ? -7.098 1.659 -7.838 1.00 96.56 85 GLY A C 1
ATOM 639 O O . GLY A 1 85 ? -5.980 1.695 -7.341 1.00 96.56 85 GLY A O 1
ATOM 640 N N . VAL A 1 86 ? -8.193 1.310 -7.155 1.00 96.31 86 VAL A N 1
ATOM 641 C CA . VAL A 1 86 ? -8.141 0.787 -5.784 1.00 96.31 86 VAL A CA 1
ATOM 642 C C . VAL A 1 86 ? -7.516 -0.602 -5.814 1.00 96.31 86 VAL A C 1
ATOM 644 O O . VAL A 1 86 ? -8.103 -1.536 -6.380 1.00 96.31 86 VAL A O 1
ATOM 647 N N . ASP A 1 87 ? -6.362 -0.732 -5.178 1.00 95.44 87 ASP A N 1
ATOM 648 C CA . ASP A 1 87 ? -5.635 -1.986 -5.044 1.00 95.44 87 ASP A CA 1
ATOM 649 C C . ASP A 1 87 ? -6.143 -2.773 -3.831 1.00 95.44 87 ASP A C 1
ATOM 651 O O . ASP A 1 87 ? -6.822 -3.789 -3.998 1.00 95.44 87 ASP A O 1
ATOM 655 N N . GLU A 1 88 ? -6.007 -2.222 -2.630 1.00 96.06 88 GLU A N 1
ATOM 656 C CA . GLU A 1 88 ? -6.616 -2.735 -1.404 1.00 96.06 88 GLU A CA 1
ATOM 657 C C . GLU A 1 88 ? -7.595 -1.724 -0.804 1.00 96.06 88 GLU A C 1
ATOM 659 O O . GLU A 1 88 ? -7.521 -0.515 -1.014 1.00 96.06 88 GLU A O 1
ATOM 664 N N . GLY A 1 89 ? -8.569 -2.229 -0.057 1.00 97.19 89 GLY A N 1
ATOM 665 C CA . GLY A 1 89 ? -9.605 -1.423 0.571 1.00 97.19 89 GLY A CA 1
ATOM 666 C C . GLY A 1 89 ? -10.358 -2.243 1.600 1.00 97.19 89 GLY A C 1
ATOM 667 O O . GLY A 1 89 ? -11.273 -2.992 1.241 1.00 97.19 89 GLY A O 1
ATOM 668 N N . PHE A 1 90 ? -9.987 -2.115 2.871 1.00 97.75 90 PHE A N 1
ATOM 669 C CA . PHE A 1 90 ? -10.586 -2.891 3.950 1.00 97.75 90 PHE A CA 1
ATOM 670 C C . PHE A 1 90 ? -10.628 -2.148 5.285 1.00 97.75 90 PHE A C 1
ATOM 672 O O . PHE A 1 90 ? -9.886 -1.202 5.535 1.00 97.75 90 PHE A O 1
ATOM 679 N N . LEU A 1 91 ? -11.527 -2.606 6.153 1.00 97.56 91 LEU A N 1
ATOM 680 C CA . LEU A 1 91 ? -11.591 -2.223 7.559 1.00 97.56 91 LEU A CA 1
ATOM 681 C C . LEU A 1 91 ? -11.023 -3.342 8.420 1.00 97.56 91 LEU A C 1
ATOM 683 O O . LEU A 1 91 ? -11.328 -4.509 8.172 1.00 97.56 91 LEU A O 1
ATOM 687 N N . THR A 1 92 ? -10.288 -2.982 9.463 1.00 96.62 92 THR A N 1
ATOM 688 C CA . THR A 1 92 ? -9.904 -3.891 10.545 1.00 96.62 92 THR A CA 1
ATOM 689 C C . THR A 1 92 ? -10.760 -3.574 11.762 1.00 96.62 92 THR A C 1
ATOM 691 O O . THR A 1 92 ? -10.798 -2.430 12.213 1.00 96.62 92 THR A O 1
ATOM 694 N N . VAL A 1 93 ? -11.461 -4.574 12.297 1.00 97.38 93 VAL A N 1
ATOM 695 C CA . VAL A 1 93 ? -12.312 -4.441 13.486 1.00 97.38 93 VAL A CA 1
ATOM 696 C C . VAL A 1 93 ? -11.777 -5.331 14.600 1.00 97.38 93 VAL A C 1
ATOM 698 O O . VAL A 1 93 ? -11.827 -6.559 14.497 1.00 97.38 93 VAL A O 1
ATOM 701 N N . GLN A 1 94 ? -11.322 -4.716 15.691 1.00 96.88 94 GLN A N 1
ATOM 702 C CA . GLN A 1 94 ? -10.889 -5.414 16.899 1.00 96.88 94 GLN A CA 1
ATOM 703 C C . GLN A 1 94 ? -12.093 -5.633 17.825 1.00 96.88 94 GLN A C 1
ATOM 705 O O . GLN A 1 94 ? -12.492 -4.745 18.570 1.00 96.88 94 GLN A O 1
ATOM 710 N N . ALA A 1 95 ? -12.698 -6.819 17.794 1.00 91.69 95 ALA A N 1
ATOM 711 C CA . ALA A 1 95 ? -13.887 -7.101 18.603 1.00 91.69 95 ALA A CA 1
ATOM 712 C C . ALA A 1 95 ? -13.571 -7.263 20.103 1.00 91.69 95 ALA A C 1
ATOM 714 O O . ALA A 1 95 ? -14.420 -6.994 20.949 1.00 91.69 95 ALA A O 1
ATOM 715 N N . ASN A 1 96 ? -12.379 -7.768 20.426 1.00 93.06 96 ASN A N 1
ATOM 716 C CA . ASN A 1 96 ? -11.792 -7.884 21.768 1.00 93.06 96 ASN A CA 1
ATOM 717 C C . ASN A 1 96 ? -10.325 -8.327 21.626 1.00 93.06 96 ASN A C 1
ATOM 719 O O . ASN A 1 96 ? -9.882 -8.588 20.512 1.00 93.06 96 ASN A O 1
ATOM 723 N N . ASP A 1 97 ? -9.603 -8.504 22.732 1.00 91.00 97 ASP A N 1
ATOM 724 C CA . ASP A 1 97 ? -8.181 -8.897 22.744 1.00 91.00 97 ASP A CA 1
ATOM 725 C C . ASP A 1 97 ? -7.855 -10.196 21.979 1.00 91.00 97 ASP A C 1
ATOM 727 O O . ASP A 1 97 ? -6.707 -10.424 21.604 1.00 91.00 97 ASP A O 1
ATOM 731 N N . MET A 1 98 ? -8.843 -11.066 21.752 1.00 93.25 98 MET A N 1
ATOM 732 C CA . MET A 1 98 ? -8.668 -12.355 21.078 1.00 93.25 98 MET A CA 1
ATOM 733 C C . MET A 1 98 ? -9.123 -12.341 19.613 1.00 93.25 98 MET A C 1
ATOM 735 O O . MET A 1 98 ? -8.636 -13.145 18.820 1.00 93.25 98 MET A O 1
ATOM 739 N N . TRP A 1 99 ? -10.057 -11.462 19.245 1.00 93.38 99 TRP A N 1
ATOM 740 C CA . TRP A 1 99 ? -10.741 -11.514 17.953 1.00 93.38 99 TRP A CA 1
ATOM 741 C C . TRP A 1 99 ? -10.577 -10.217 17.164 1.00 93.38 99 TRP A C 1
ATOM 743 O O . TRP A 1 99 ? -11.030 -9.158 17.600 1.00 93.38 99 TRP A O 1
ATOM 753 N N . SER A 1 100 ? -9.997 -10.341 15.970 1.00 94.06 100 SER A N 1
ATOM 754 C CA . SER A 1 100 ? -9.901 -9.286 14.960 1.00 94.06 100 SER A CA 1
ATOM 755 C C . SER A 1 100 ? -10.416 -9.795 13.613 1.00 94.06 100 SER A C 1
ATOM 757 O O . SER A 1 100 ? -10.256 -10.977 13.290 1.00 94.06 100 SER A O 1
ATOM 759 N N . PHE A 1 101 ? -11.054 -8.913 12.846 1.00 93.19 101 PHE A N 1
ATOM 760 C CA . PHE A 1 101 ? -11.644 -9.225 11.547 1.00 93.19 101 PHE A CA 1
ATOM 761 C C . PHE A 1 101 ? -11.270 -8.164 10.519 1.00 93.19 101 PHE A C 1
ATOM 763 O O . PHE A 1 101 ? -11.439 -6.976 10.782 1.00 93.19 101 PHE A O 1
ATOM 770 N N . ASN A 1 102 ? -10.868 -8.605 9.326 1.00 94.44 102 ASN A N 1
ATOM 771 C CA . ASN A 1 102 ? -10.681 -7.722 8.182 1.00 94.44 102 ASN A CA 1
ATOM 772 C C . ASN A 1 102 ? -11.873 -7.850 7.227 1.00 94.44 102 ASN A C 1
ATOM 774 O O . ASN A 1 102 ? -12.274 -8.959 6.865 1.00 94.44 102 ASN A O 1
ATOM 778 N N . LEU A 1 103 ? -12.439 -6.719 6.812 1.00 94.94 103 LEU A N 1
ATOM 779 C CA . LEU A 1 103 ? -13.626 -6.640 5.964 1.00 94.94 103 LEU A CA 1
ATOM 780 C C . LEU A 1 103 ? -13.327 -5.770 4.742 1.00 94.94 103 LEU A C 1
ATOM 782 O O . LEU A 1 103 ? -13.229 -4.552 4.868 1.00 94.94 103 LEU A O 1
ATOM 786 N N . GLY A 1 104 ? -13.203 -6.377 3.561 1.00 95.25 104 GLY A N 1
ATOM 787 C CA . GLY A 1 104 ? -12.997 -5.642 2.311 1.00 95.25 104 GLY A CA 1
ATOM 788 C C . GLY A 1 104 ? -12.179 -6.401 1.269 1.00 95.25 104 GLY A C 1
ATOM 789 O O . GLY A 1 104 ? -12.088 -7.629 1.312 1.00 95.25 104 GLY A O 1
ATOM 790 N N . LYS A 1 105 ? -11.602 -5.650 0.327 1.00 94.12 105 LYS A N 1
ATOM 791 C CA . LYS A 1 105 ? -10.647 -6.134 -0.677 1.00 94.12 105 LYS A CA 1
ATOM 792 C C . LYS A 1 105 ? -9.246 -6.081 -0.064 1.00 94.12 105 LYS A C 1
ATOM 794 O O . LYS A 1 105 ? -8.789 -5.006 0.301 1.00 94.12 105 LYS A O 1
ATOM 799 N N . MET A 1 106 ? -8.584 -7.224 0.055 1.00 92.88 106 MET A N 1
ATOM 800 C CA . MET A 1 106 ? -7.201 -7.318 0.531 1.00 92.88 106 MET A CA 1
ATOM 801 C C . MET A 1 106 ? -6.518 -8.525 -0.106 1.00 92.88 106 MET A C 1
ATOM 803 O O . MET A 1 106 ? -7.189 -9.513 -0.439 1.00 92.88 106 MET A O 1
ATOM 807 N N . TYR A 1 107 ? -5.200 -8.476 -0.222 1.00 86.56 107 TYR A N 1
ATOM 808 C CA . TYR A 1 107 ? -4.394 -9.607 -0.634 1.00 86.56 107 TYR A CA 1
ATOM 809 C C . TYR A 1 107 ? -4.069 -10.477 0.583 1.00 86.56 107 TYR A C 1
ATOM 811 O O . TYR A 1 107 ? -3.325 -10.102 1.486 1.00 86.56 107 TYR A O 1
ATOM 819 N N . LEU A 1 108 ? -4.640 -11.678 0.628 1.00 80.75 108 LEU A N 1
ATOM 820 C CA . LEU A 1 108 ? -4.292 -12.653 1.655 1.00 80.75 108 LEU A CA 1
ATOM 821 C C . LEU A 1 108 ? -3.085 -13.470 1.179 1.00 80.75 108 LEU A C 1
ATOM 823 O O . LEU A 1 108 ? -3.134 -14.024 0.076 1.00 80.75 108 LEU A O 1
ATOM 827 N N . PRO A 1 109 ? -2.016 -13.603 1.987 1.00 65.62 109 PRO A N 1
ATOM 828 C CA . PRO A 1 109 ? -0.824 -14.345 1.598 1.00 65.62 109 PRO A CA 1
ATOM 829 C C . PRO A 1 109 ? -1.101 -15.855 1.622 1.00 65.62 109 PRO A C 1
ATOM 831 O O . PRO A 1 109 ? -0.738 -16.577 2.554 1.00 65.62 109 PRO A O 1
ATOM 834 N N . PHE A 1 110 ? -1.755 -16.360 0.581 1.00 53.41 110 PHE A N 1
ATOM 835 C CA . PHE A 1 110 ? -1.904 -17.789 0.355 1.00 53.41 110 PHE A CA 1
ATOM 836 C C . PHE A 1 110 ? -0.670 -18.310 -0.387 1.00 53.41 110 PHE A C 1
ATOM 838 O O . PHE A 1 110 ? -0.595 -18.290 -1.611 1.00 53.41 110 PHE A O 1
ATOM 845 N N . GLY A 1 111 ? 0.300 -18.808 0.381 1.00 45.31 111 GLY A N 1
ATOM 846 C CA . GLY A 1 111 ? 1.474 -19.507 -0.143 1.00 45.31 111 GLY A CA 1
ATOM 847 C C . GLY A 1 111 ? 2.737 -18.648 -0.226 1.00 45.31 111 GLY A C 1
ATOM 848 O O . GLY A 1 111 ? 2.702 -17.450 -0.484 1.00 45.31 111 GLY A O 1
ATOM 849 N N . ARG A 1 112 ? 3.888 -19.289 0.018 1.00 43.44 112 ARG A N 1
ATOM 850 C CA . ARG A 1 112 ? 5.213 -18.687 -0.172 1.00 43.44 112 ARG A CA 1
ATOM 851 C C . ARG A 1 112 ? 5.436 -18.445 -1.663 1.00 43.44 112 ARG A C 1
ATOM 853 O O . ARG A 1 112 ? 5.845 -19.365 -2.371 1.00 43.44 112 ARG A O 1
ATOM 860 N N . PHE A 1 113 ? 5.232 -17.222 -2.129 1.00 51.03 113 PHE A N 1
ATOM 861 C CA . PHE A 1 113 ? 5.914 -16.786 -3.336 1.00 51.03 113 PHE A CA 1
ATOM 862 C C . PHE A 1 113 ? 7.385 -16.580 -2.971 1.00 51.03 113 PHE A C 1
ATOM 864 O O . PHE A 1 113 ? 7.723 -15.784 -2.100 1.00 51.03 113 PHE A O 1
ATOM 871 N N . ASN A 1 114 ? 8.267 -17.362 -3.595 1.00 36.91 114 ASN A N 1
ATOM 872 C CA . ASN A 1 114 ? 9.693 -17.055 -3.664 1.00 36.91 114 ASN A CA 1
ATOM 873 C C . ASN A 1 114 ? 9.845 -15.807 -4.551 1.00 36.91 114 ASN A C 1
ATOM 875 O O . ASN A 1 114 ? 10.279 -15.898 -5.696 1.00 36.91 114 ASN A O 1
ATOM 879 N N . THR A 1 115 ? 9.452 -14.636 -4.059 1.00 36.88 115 THR A N 1
ATOM 880 C CA . THR A 1 115 ? 9.874 -13.367 -4.646 1.00 36.88 115 THR A CA 1
ATOM 881 C C . THR A 1 115 ? 11.308 -13.144 -4.193 1.00 36.88 115 THR A C 1
ATOM 883 O O . THR A 1 115 ? 11.591 -12.613 -3.121 1.00 36.88 115 THR A O 1
ATOM 886 N N . GLN A 1 116 ? 12.244 -13.645 -4.998 1.00 37.25 116 GLN A N 1
ATOM 887 C CA . GLN A 1 116 ? 13.646 -13.273 -4.909 1.00 37.25 116 GLN A CA 1
ATOM 888 C C . GLN A 1 116 ? 13.764 -11.824 -5.392 1.00 37.25 116 GLN A C 1
ATOM 890 O O . GLN A 1 116 ? 14.189 -11.567 -6.514 1.00 37.25 116 GLN A O 1
ATOM 895 N N . TRP A 1 117 ? 13.363 -10.869 -4.552 1.00 37.19 117 TRP A N 1
ATOM 896 C CA . TRP A 1 117 ? 13.790 -9.490 -4.729 1.00 37.19 117 TRP A CA 1
ATOM 897 C C . TRP A 1 117 ? 15.303 -9.495 -4.555 1.00 37.19 117 TRP A C 1
ATOM 899 O O . TRP A 1 117 ? 15.831 -9.835 -3.493 1.00 37.19 117 TRP A O 1
ATOM 909 N N . SER A 1 118 ? 16.003 -9.240 -5.655 1.00 32.72 118 SER A N 1
ATOM 910 C CA . SER A 1 118 ? 17.451 -9.122 -5.684 1.00 32.72 118 SER A CA 1
ATOM 911 C C . SER A 1 118 ? 17.861 -8.046 -4.675 1.00 32.72 118 SER A C 1
ATOM 913 O O . SER A 1 118 ? 17.701 -6.849 -4.900 1.00 32.72 118 SER A O 1
ATOM 915 N N . MET A 1 119 ? 18.373 -8.506 -3.539 1.00 29.12 119 MET A N 1
ATOM 916 C CA . MET A 1 119 ? 19.091 -7.717 -2.556 1.00 29.12 119 MET A CA 1
ATOM 9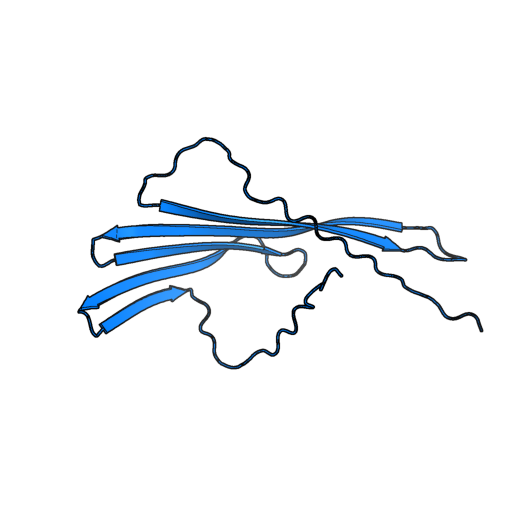17 C C . MET A 1 119 ? 20.338 -7.152 -3.245 1.00 29.12 119 MET A C 1
ATOM 919 O O . MET A 1 119 ? 21.323 -7.869 -3.430 1.00 29.12 119 MET A O 1
ATOM 923 N N . ILE A 1 120 ? 20.305 -5.879 -3.649 1.00 34.22 120 ILE A N 1
ATOM 924 C CA . ILE A 1 120 ? 21.520 -5.156 -4.035 1.00 34.22 120 ILE A CA 1
ATOM 925 C C . ILE A 1 120 ? 22.296 -4.882 -2.742 1.00 34.22 120 ILE A C 1
ATOM 927 O O . ILE A 1 120 ? 22.094 -3.890 -2.047 1.00 34.22 120 ILE A O 1
ATOM 931 N N . LEU A 1 121 ? 23.168 -5.829 -2.398 1.00 33.31 121 LEU A N 1
ATOM 932 C CA . LEU A 1 121 ? 24.268 -5.647 -1.460 1.00 33.31 121 LEU A CA 1
ATOM 933 C C . LEU A 1 121 ? 25.310 -4.738 -2.121 1.00 33.31 121 LEU A C 1
ATOM 935 O O . LEU A 1 121 ? 26.114 -5.196 -2.932 1.00 33.31 121 LEU A O 1
ATOM 939 N N . LEU A 1 122 ? 25.303 -3.455 -1.765 1.00 36.19 122 LEU A N 1
ATOM 940 C CA . LEU A 1 122 ? 26.462 -2.586 -1.955 1.00 36.19 122 LEU A CA 1
ATOM 941 C C . LEU A 1 122 ? 27.537 -2.996 -0.935 1.00 36.19 122 LEU A C 1
ATOM 943 O O . LEU A 1 122 ? 27.327 -2.865 0.271 1.00 36.19 122 LEU A O 1
ATOM 947 N N . HIS A 1 123 ? 28.654 -3.528 -1.439 1.00 41.91 123 HIS A N 1
ATOM 948 C CA . HIS A 1 123 ? 29.956 -3.455 -0.772 1.00 41.91 123 HIS A CA 1
ATOM 949 C C . HIS A 1 123 ? 30.703 -2.238 -1.312 1.00 41.91 123 HIS A C 1
ATOM 951 O O . HIS A 1 123 ? 30.629 -2.025 -2.545 1.00 41.91 123 HIS A O 1
#

pLDDT: mean 76.02, std 23.64, range [29.12, 97.81]

Radius of gyration: 20.66 Å; chains: 1; bounding box: 44×40×59 Å

Secondary structure (DSSP, 8-state):
----------EEEE------S----TTEEEEEEEEEEEEEE--SSS--EEEEEEEEEEEEEEEEEETTEEEEEEEEEETTS--SEEEEEEEEEEEETTEEEEEEE-----S------------

Sequence (123 aa):
MKKLVQSILATSMVLGAVNAQAAWPENVNVSGDIIAELGVTTGDYQDNSSDLTLSEFYLLMEADLHENVSGTVSFLYEDGDTPFGVDEGFLTVQANDMWSFNLGKMYLPFGRFNTQWSMILLH